Protein AF-A0AAN5DDJ6-F1 (afdb_monomer_lite)

Structure (mmCIF, N/CA/C/O backbone):
data_AF-A0AAN5DDJ6-F1
#
_entry.id   AF-A0AAN5DDJ6-F1
#
loop_
_atom_site.group_PDB
_atom_site.id
_atom_site.type_symbol
_atom_site.label_atom_id
_atom_site.label_alt_id
_atom_site.label_comp_id
_atom_site.label_asym_id
_atom_site.label_entity_id
_atom_site.label_seq_id
_atom_site.pdbx_PDB_ins_code
_atom_site.Cartn_x
_atom_site.Cartn_y
_atom_site.Cartn_z
_atom_site.occupancy
_atom_site.B_iso_or_equiv
_atom_site.auth_seq_id
_atom_site.auth_comp_id
_atom_site.auth_asym_id
_atom_site.auth_atom_id
_atom_site.pdbx_PDB_model_num
ATOM 1 N N . MET A 1 1 ? 8.097 -2.769 5.598 1.00 77.44 1 MET A N 1
ATOM 2 C CA . MET A 1 1 ? 7.257 -2.233 4.501 1.00 77.44 1 MET A CA 1
ATOM 3 C C . MET A 1 1 ? 5.951 -3.009 4.506 1.00 77.44 1 MET A C 1
ATOM 5 O O . MET A 1 1 ? 6.000 -4.196 4.802 1.00 77.44 1 MET A O 1
ATOM 9 N N . TYR A 1 2 ? 4.820 -2.346 4.263 1.00 87.88 2 TYR A N 1
ATOM 10 C CA . TYR A 1 2 ? 3.480 -2.913 4.448 1.00 87.88 2 TYR A CA 1
ATOM 11 C C . TYR A 1 2 ? 2.763 -3.043 3.114 1.00 87.88 2 TYR A C 1
ATOM 13 O O . TYR A 1 2 ? 2.615 -2.054 2.405 1.00 87.88 2 TYR A O 1
ATOM 21 N N . TYR A 1 3 ? 2.321 -4.244 2.773 1.00 90.38 3 TYR A N 1
ATOM 22 C CA . TYR A 1 3 ? 1.726 -4.515 1.473 1.00 90.38 3 TYR A CA 1
ATOM 23 C C . TYR A 1 3 ? 0.282 -4.969 1.624 1.00 90.38 3 TYR A C 1
ATOM 25 O O . TYR A 1 3 ? -0.061 -5.615 2.613 1.00 90.38 3 TYR A O 1
ATOM 33 N N . SER A 1 4 ? -0.544 -4.658 0.631 1.00 90.25 4 SER A N 1
ATOM 34 C CA . SER A 1 4 ? -1.845 -5.299 0.485 1.00 90.25 4 SER A CA 1
ATOM 35 C C . SER A 1 4 ? -1.692 -6.587 -0.315 1.00 90.25 4 SER A C 1
ATOM 37 O O . SER A 1 4 ? -1.113 -6.572 -1.401 1.00 90.25 4 SER A O 1
ATOM 39 N N . THR A 1 5 ? -2.236 -7.680 0.209 1.00 89.12 5 THR A N 1
ATOM 40 C CA . THR A 1 5 ? -2.403 -8.953 -0.509 1.00 89.12 5 THR A CA 1
ATOM 41 C C . THR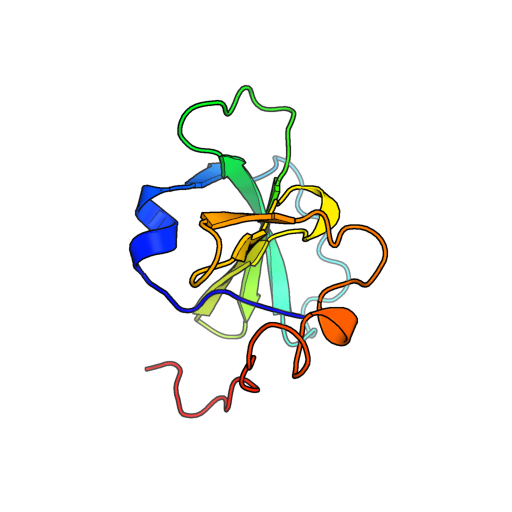 A 1 5 ? -3.851 -9.193 -0.939 1.00 89.12 5 THR A C 1
ATOM 43 O O . THR A 1 5 ? -4.127 -10.195 -1.588 1.00 89.12 5 THR A O 1
ATOM 46 N N . ASP A 1 6 ? -4.776 -8.284 -0.606 1.00 88.12 6 ASP A N 1
ATOM 47 C CA . ASP A 1 6 ? -6.180 -8.372 -1.011 1.00 88.12 6 ASP A CA 1
ATOM 48 C C . ASP A 1 6 ? -6.312 -8.109 -2.523 1.00 88.12 6 ASP A C 1
ATOM 50 O O . ASP A 1 6 ? -6.049 -6.981 -2.956 1.00 88.12 6 ASP A O 1
ATOM 54 N N . PRO A 1 7 ? -6.760 -9.089 -3.335 1.00 89.44 7 PRO A N 1
ATOM 55 C CA . PRO A 1 7 ? -6.927 -8.909 -4.774 1.00 89.44 7 PRO A CA 1
ATOM 56 C C . PRO A 1 7 ? -7.901 -7.781 -5.142 1.00 89.44 7 PRO A C 1
ATOM 58 O O . PRO A 1 7 ? -7.731 -7.142 -6.180 1.00 89.44 7 PRO A O 1
ATOM 61 N N . SER A 1 8 ? -8.877 -7.464 -4.284 1.00 92.94 8 SER A N 1
ATOM 62 C CA . SER A 1 8 ? -9.861 -6.403 -4.541 1.00 92.94 8 SER A CA 1
ATOM 63 C C . SER A 1 8 ? -9.237 -5.008 -4.635 1.00 92.94 8 SER A C 1
ATOM 65 O O . SER A 1 8 ? -9.869 -4.067 -5.122 1.00 92.94 8 SER A O 1
ATOM 67 N N . ILE A 1 9 ? -7.995 -4.839 -4.166 1.00 92.69 9 ILE A N 1
ATOM 68 C CA . ILE A 1 9 ? -7.287 -3.564 -4.268 1.00 92.69 9 ILE A CA 1
ATOM 69 C C . ILE A 1 9 ? -7.016 -3.178 -5.724 1.00 92.69 9 ILE A C 1
ATOM 71 O O . ILE A 1 9 ? -7.045 -1.991 -6.043 1.00 92.69 9 ILE A O 1
ATOM 75 N N . TRP A 1 10 ? -6.808 -4.156 -6.610 1.00 93.88 10 TRP A N 1
ATOM 76 C CA . TRP A 1 10 ? -6.504 -3.919 -8.022 1.00 93.88 10 TRP A CA 1
ATOM 77 C C . TRP A 1 10 ? -7.654 -3.218 -8.745 1.00 93.88 10 TRP A C 1
ATOM 79 O O . TRP A 1 10 ? -7.423 -2.378 -9.612 1.00 93.88 10 TRP A O 1
ATOM 89 N N . ASP A 1 11 ? -8.890 -3.458 -8.313 1.00 94.62 11 ASP A N 1
ATOM 90 C CA . ASP A 1 11 ? -10.069 -2.794 -8.863 1.00 94.62 11 ASP A CA 1
ATOM 91 C C . ASP A 1 11 ? -10.241 -1.352 -8.386 1.00 94.62 11 ASP A C 1
ATOM 93 O O . ASP A 1 11 ? -11.009 -0.602 -8.995 1.00 94.62 11 ASP A O 1
ATOM 97 N N . LYS A 1 12 ? -9.536 -0.954 -7.321 1.00 93.94 12 LYS A N 1
ATOM 98 C CA . LYS A 1 12 ? -9.663 0.351 -6.648 1.00 93.94 12 LYS A CA 1
ATOM 99 C C . LYS A 1 12 ? -8.538 1.321 -7.007 1.00 93.94 12 LYS A C 1
ATOM 101 O O . LYS A 1 12 ? -8.645 2.516 -6.719 1.00 93.94 12 LYS A O 1
ATOM 106 N N . ILE A 1 13 ? -7.476 0.836 -7.646 1.00 95.31 13 ILE A N 1
ATOM 107 C CA . ILE A 1 13 ? -6.286 1.628 -7.953 1.00 95.31 13 ILE A CA 1
ATOM 108 C C . ILE A 1 13 ? -6.073 1.838 -9.455 1.00 95.31 13 ILE A C 1
ATOM 110 O O . ILE A 1 13 ? -6.473 1.024 -10.281 1.00 95.31 13 ILE A O 1
ATOM 114 N N . SER A 1 14 ? -5.396 2.934 -9.790 1.00 95.25 14 SER A N 1
ATOM 115 C CA . SER A 1 14 ? -4.767 3.166 -11.092 1.00 95.25 14 SER A CA 1
ATOM 116 C C . SER A 1 14 ? -3.261 2.998 -10.951 1.00 95.25 14 SER A C 1
ATOM 118 O O . SER A 1 14 ? -2.680 3.431 -9.955 1.00 95.25 14 SER A O 1
ATOM 120 N N . VAL A 1 15 ? -2.617 2.389 -11.943 1.00 94.44 15 VAL A N 1
ATOM 121 C CA . VAL A 1 15 ? -1.174 2.128 -11.924 1.00 94.44 15 VAL A CA 1
ATOM 122 C C . VAL A 1 15 ? -0.505 2.894 -13.057 1.00 94.44 15 VAL A C 1
ATOM 124 O O . VAL A 1 15 ? -0.920 2.792 -14.208 1.00 94.44 15 VAL A O 1
ATOM 127 N N . GLU A 1 16 ? 0.551 3.638 -12.734 1.00 93.38 16 GLU A N 1
ATOM 128 C CA . GLU A 1 16 ? 1.368 4.355 -13.714 1.00 93.38 16 GLU A CA 1
ATOM 129 C C . GLU A 1 16 ? 2.833 3.928 -13.598 1.00 93.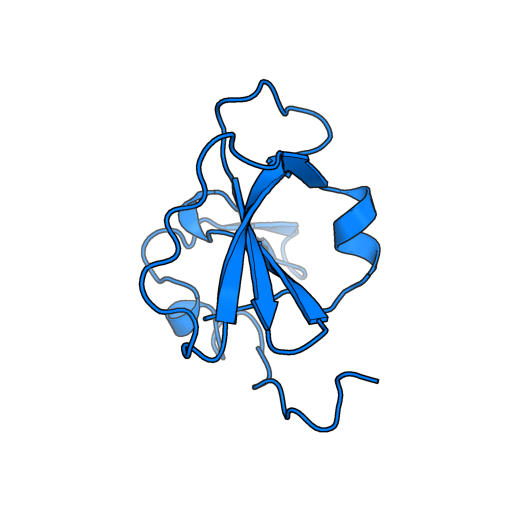38 16 GLU A C 1
ATOM 131 O O . GLU A 1 16 ? 3.467 4.093 -12.551 1.00 93.38 16 GLU A O 1
ATOM 136 N N . ILE A 1 17 ? 3.389 3.395 -14.687 1.00 90.81 17 ILE A N 1
ATOM 137 C CA . ILE A 1 17 ? 4.808 3.039 -14.765 1.00 90.81 17 ILE A CA 1
ATOM 138 C C . ILE A 1 17 ? 5.602 4.314 -15.090 1.00 90.81 17 ILE A C 1
ATOM 140 O O . ILE A 1 17 ? 5.419 4.889 -16.166 1.00 90.81 17 ILE A O 1
ATOM 144 N N . PRO A 1 18 ? 6.490 4.786 -14.197 1.00 85.38 18 PRO A N 1
ATOM 145 C CA . PRO A 1 18 ? 7.242 6.005 -14.443 1.00 85.38 18 PRO A CA 1
ATOM 146 C C . PRO A 1 18 ? 8.252 5.799 -15.578 1.00 85.38 18 PRO A C 1
ATOM 148 O O . PRO A 1 18 ? 8.921 4.770 -15.654 1.00 85.38 18 PRO A O 1
ATOM 151 N N . LYS A 1 19 ? 8.456 6.835 -16.404 1.00 84.88 19 LYS A N 1
ATOM 152 C CA . LYS A 1 19 ? 9.435 6.825 -17.516 1.00 84.88 19 LYS A CA 1
ATOM 153 C C . LYS A 1 19 ? 10.866 6.485 -17.081 1.00 84.88 19 LYS A C 1
ATOM 155 O O . LYS A 1 19 ? 11.671 6.041 -17.892 1.00 84.88 19 LYS A O 1
ATOM 160 N N . LYS A 1 20 ? 11.203 6.751 -15.817 1.00 80.31 20 LYS A N 1
ATOM 161 C CA . LYS A 1 20 ? 12.487 6.405 -15.204 1.00 80.31 20 LYS A CA 1
ATOM 162 C C . LYS A 1 20 ? 12.227 5.742 -13.860 1.00 80.31 20 LYS A C 1
ATOM 164 O O . LYS A 1 20 ? 11.737 6.393 -12.937 1.00 80.31 20 LYS A O 1
ATOM 169 N N . ILE A 1 21 ? 12.603 4.474 -13.737 1.00 74.06 21 ILE A N 1
ATOM 170 C CA . ILE A 1 21 ? 12.606 3.767 -12.457 1.00 74.06 21 ILE A CA 1
ATOM 171 C C . ILE A 1 21 ? 13.985 3.973 -11.829 1.00 74.06 21 ILE A C 1
ATOM 173 O O . ILE A 1 21 ? 15.001 3.554 -12.382 1.00 74.06 21 ILE A O 1
ATOM 177 N N . LYS A 1 22 ? 14.038 4.637 -10.670 1.00 67.62 22 LYS A N 1
ATOM 178 C CA . LYS A 1 22 ? 15.259 4.680 -9.857 1.00 67.62 22 LYS A CA 1
ATOM 179 C C . LYS A 1 22 ? 15.377 3.359 -9.102 1.00 67.62 22 LYS A C 1
ATOM 181 O O . LYS A 1 22 ? 14.876 3.240 -7.986 1.00 67.62 22 LYS A O 1
ATOM 186 N N . ILE A 1 23 ? 16.006 2.370 -9.727 1.00 66.31 23 ILE A N 1
ATOM 187 C CA . ILE A 1 23 ? 1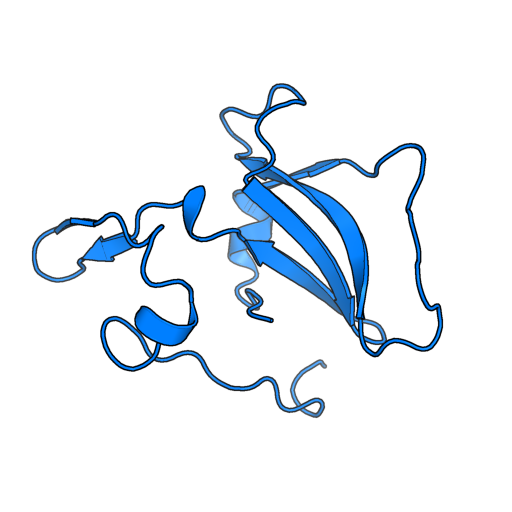6.380 1.129 -9.050 1.00 66.31 23 ILE A CA 1
ATOM 188 C C . ILE A 1 23 ? 17.699 1.408 -8.333 1.00 66.31 23 ILE A C 1
ATOM 190 O O . ILE A 1 23 ? 18.726 1.590 -8.977 1.00 66.31 23 ILE A O 1
ATOM 194 N N . GLY A 1 24 ? 17.652 1.532 -7.006 1.00 66.94 24 GLY A N 1
ATOM 195 C CA . GLY A 1 24 ? 18.857 1.763 -6.209 1.00 66.94 24 GLY A CA 1
ATOM 196 C C . GLY A 1 24 ? 19.760 0.530 -6.185 1.00 66.94 24 GLY A C 1
ATOM 197 O O . GLY A 1 24 ? 20.932 0.617 -6.529 1.00 66.94 24 GLY A O 1
ATOM 198 N N . ASN A 1 25 ? 19.202 -0.624 -5.807 1.00 61.22 25 ASN A N 1
ATOM 199 C CA . ASN A 1 25 ? 19.937 -1.878 -5.672 1.00 61.22 25 ASN A CA 1
ATOM 200 C C . ASN A 1 25 ? 19.113 -3.025 -6.277 1.00 61.22 25 ASN A C 1
ATOM 202 O O . ASN A 1 25 ? 18.055 -3.358 -5.756 1.00 61.22 25 ASN A O 1
ATOM 206 N N . LEU A 1 26 ? 19.577 -3.619 -7.379 1.00 59.31 26 LEU A N 1
ATOM 207 C CA . LEU A 1 26 ? 18.895 -4.746 -8.037 1.00 59.31 26 LEU A CA 1
ATOM 208 C C . LEU A 1 26 ? 18.843 -6.006 -7.154 1.00 59.31 26 LEU A C 1
ATOM 210 O O . LEU A 1 26 ? 17.985 -6.854 -7.366 1.00 59.31 26 LEU A O 1
ATOM 214 N N . ASN A 1 27 ? 19.708 -6.090 -6.137 1.00 57.53 27 ASN A N 1
ATOM 215 C CA . ASN A 1 27 ? 19.763 -7.208 -5.193 1.00 57.53 27 ASN A CA 1
ATOM 216 C C . ASN A 1 27 ? 18.881 -6.995 -3.952 1.00 57.53 27 ASN A C 1
ATOM 218 O O . ASN A 1 27 ? 18.899 -7.815 -3.036 1.00 57.53 27 ASN A O 1
ATOM 222 N N . SER A 1 28 ? 18.143 -5.881 -3.861 1.00 62.47 28 SER A N 1
ATOM 223 C CA . SER A 1 28 ? 17.208 -5.681 -2.754 1.00 62.47 28 SER A CA 1
ATOM 224 C C . SER A 1 28 ? 15.984 -6.576 -2.918 1.00 62.47 28 SER A C 1
ATOM 226 O O . SER A 1 28 ? 15.393 -6.615 -3.994 1.00 62.47 28 SER A O 1
ATOM 228 N N . VAL A 1 29 ? 15.574 -7.202 -1.815 1.00 64.06 29 VAL A N 1
ATOM 229 C CA . VAL A 1 29 ? 14.430 -8.122 -1.699 1.00 64.06 29 VAL A CA 1
ATOM 230 C C . VAL A 1 29 ? 13.141 -7.558 -2.322 1.00 64.06 29 VAL A C 1
ATOM 232 O O . VAL A 1 29 ? 12.361 -8.318 -2.882 1.00 64.06 29 VAL A O 1
ATOM 235 N N . GLY A 1 30 ? 12.950 -6.234 -2.355 1.00 75.75 30 GLY A N 1
ATOM 236 C CA . GLY A 1 30 ? 11.944 -5.643 -3.235 1.00 75.75 30 GLY A CA 1
ATOM 237 C C . GLY A 1 30 ? 12.263 -4.224 -3.689 1.00 75.75 30 GLY A C 1
ATOM 238 O O . GLY A 1 30 ? 12.838 -3.432 -2.941 1.00 75.75 30 GLY A O 1
ATOM 239 N N . PHE A 1 31 ? 11.866 -3.894 -4.920 1.00 84.44 31 PHE A N 1
ATOM 240 C CA . PHE A 1 31 ? 12.074 -2.575 -5.524 1.00 84.44 31 PHE A CA 1
ATOM 241 C C . PHE A 1 31 ? 10.780 -2.019 -6.141 1.00 84.44 31 PHE A C 1
ATOM 243 O O . PHE A 1 31 ? 9.935 -2.782 -6.616 1.00 84.44 31 PHE A O 1
ATOM 250 N N . PRO A 1 32 ? 10.584 -0.687 -6.123 1.00 88.88 32 PRO A N 1
ATOM 251 C CA . PRO A 1 32 ? 9.379 -0.075 -6.664 1.00 88.88 32 PRO A CA 1
ATOM 252 C C . PRO A 1 32 ? 9.407 -0.086 -8.195 1.00 88.88 32 PRO A C 1
ATOM 254 O O . PRO A 1 32 ? 10.416 0.272 -8.801 1.00 88.88 32 PRO A O 1
ATOM 257 N N . VAL A 1 33 ? 8.281 -0.431 -8.817 1.00 91.38 33 VAL A N 1
ATOM 258 C CA . VAL A 1 33 ? 8.146 -0.537 -10.282 1.00 91.38 33 VAL A CA 1
ATOM 259 C C . VAL A 1 33 ? 7.094 0.399 -10.872 1.00 91.38 33 VAL A C 1
ATOM 261 O O . VAL A 1 33 ? 7.197 0.761 -12.040 1.00 91.38 33 VAL A O 1
ATOM 264 N N . ALA A 1 34 ? 6.110 0.831 -10.080 1.00 92.81 34 ALA A N 1
ATOM 265 C CA . ALA A 1 34 ? 5.058 1.733 -10.541 1.00 92.81 34 ALA A CA 1
ATOM 266 C C . ALA A 1 34 ? 4.526 2.621 -9.412 1.00 92.81 34 ALA A C 1
ATOM 268 O O . ALA A 1 34 ? 4.674 2.302 -8.229 1.00 92.81 34 ALA A O 1
ATOM 269 N N . ASN A 1 35 ? 3.894 3.730 -9.784 1.00 93.75 35 ASN A N 1
ATOM 270 C CA . ASN A 1 35 ? 3.123 4.578 -8.884 1.00 93.75 35 ASN A CA 1
ATOM 271 C C . ASN A 1 35 ? 1.670 4.103 -8.834 1.00 93.75 35 ASN A C 1
ATOM 273 O O . ASN A 1 35 ? 1.138 3.602 -9.824 1.00 93.75 35 ASN A O 1
ATOM 277 N N . ILE A 1 36 ? 1.041 4.290 -7.678 1.00 95.38 36 ILE A N 1
ATOM 278 C CA . ILE A 1 36 ? -0.374 4.002 -7.463 1.00 95.38 36 ILE A CA 1
ATOM 279 C C . ILE A 1 36 ? -1.131 5.316 -7.307 1.00 95.38 36 ILE A C 1
ATOM 281 O O . ILE A 1 36 ? -0.739 6.181 -6.520 1.00 95.38 36 ILE A O 1
ATOM 285 N N . GLY A 1 37 ? -2.241 5.409 -8.025 1.00 95.06 37 GLY A N 1
ATOM 286 C CA . GLY A 1 37 ? -3.285 6.409 -7.899 1.00 95.06 37 GLY A CA 1
ATOM 287 C C . GLY A 1 37 ? -4.612 5.820 -7.444 1.00 95.06 37 GLY A C 1
ATOM 288 O O . GLY A 1 37 ? -4.845 4.621 -7.580 1.00 95.06 37 GLY A O 1
ATOM 289 N N . CYS A 1 38 ? -5.514 6.664 -6.949 1.00 92.75 38 CYS A N 1
ATOM 290 C CA . CYS A 1 38 ? -6.906 6.265 -6.741 1.00 92.75 38 CYS A CA 1
ATOM 291 C C . CYS A 1 38 ? -7.630 6.191 -8.091 1.00 92.75 38 CYS A C 1
ATOM 293 O O . CYS A 1 38 ? -7.619 7.164 -8.843 1.00 92.75 38 CYS A O 1
ATOM 295 N N . LYS A 1 39 ? -8.293 5.072 -8.400 1.00 92.94 39 LYS A N 1
ATOM 296 C CA . LYS A 1 39 ? -8.890 4.846 -9.727 1.00 92.94 39 LYS A CA 1
ATOM 297 C C . LYS A 1 39 ? -9.912 5.904 -10.143 1.00 92.94 39 LYS A C 1
ATOM 299 O O . LYS A 1 39 ? -9.963 6.271 -11.311 1.00 92.94 39 LYS A O 1
ATOM 304 N N . SER A 1 40 ? -10.705 6.405 -9.198 1.00 89.94 40 SER A N 1
ATOM 305 C CA . SER A 1 40 ? -11.784 7.360 -9.471 1.00 89.94 40 SER A CA 1
ATOM 306 C C . SER A 1 40 ? -11.332 8.819 -9.554 1.00 89.94 40 SER A C 1
ATOM 308 O O . SER A 1 40 ? -12.072 9.640 -10.089 1.00 89.94 40 SER A O 1
ATOM 310 N N . CYS A 1 41 ? -10.150 9.165 -9.035 1.00 85.25 41 CYS A N 1
ATOM 311 C CA . CYS A 1 41 ? -9.681 10.555 -8.986 1.00 85.25 41 CYS A CA 1
ATOM 312 C C . CYS A 1 41 ? -8.233 10.756 -9.457 1.00 85.25 41 CYS A C 1
ATOM 314 O O . CYS A 1 41 ? -7.666 11.833 -9.265 1.00 85.25 41 CYS A O 1
ATOM 316 N N . TRP A 1 42 ? -7.620 9.745 -10.079 1.00 86.88 42 TRP A N 1
ATOM 317 C CA . TRP A 1 42 ? -6.263 9.854 -10.601 1.00 86.88 42 TRP A CA 1
ATOM 318 C C . TRP A 1 42 ? -6.181 10.835 -11.768 1.00 86.88 42 TRP A C 1
ATOM 320 O O . TRP A 1 42 ? -6.831 10.664 -12.795 1.00 86.88 42 TRP A O 1
ATOM 330 N N . ASN A 1 43 ? -5.304 11.822 -11.623 1.00 80.88 43 ASN A N 1
ATOM 331 C CA . ASN A 1 43 ? -4.996 12.834 -12.631 1.00 80.88 43 ASN A CA 1
ATOM 332 C C . ASN A 1 43 ? -3.500 12.853 -13.019 1.00 80.88 43 ASN A C 1
ATOM 334 O O . ASN A 1 43 ? -3.060 13.781 -13.691 1.00 80.88 43 ASN A O 1
ATOM 338 N N . GLY A 1 44 ? -2.709 11.872 -12.565 1.00 76.50 44 GLY A N 1
ATOM 339 C CA . GLY A 1 44 ? -1.258 11.812 -12.789 1.00 76.50 44 GLY A CA 1
ATOM 340 C C . GLY A 1 44 ? -0.390 12.446 -11.695 1.00 76.50 44 GLY A C 1
ATOM 341 O O . GLY A 1 44 ? 0.830 12.316 -11.753 1.00 76.50 44 GLY A O 1
ATOM 342 N N . THR A 1 45 ? -0.966 13.121 -10.689 1.00 80.00 45 THR A N 1
ATOM 343 C CA . THR A 1 45 ? -0.172 13.838 -9.665 1.00 80.00 45 THR A CA 1
ATOM 344 C C . THR A 1 45 ? -0.310 13.280 -8.251 1.00 80.00 45 THR A C 1
ATOM 346 O O . THR A 1 45 ? 0.656 13.293 -7.488 1.00 80.00 45 THR A O 1
ATOM 349 N N . ASN A 1 46 ? -1.483 12.767 -7.879 1.00 85.31 46 ASN A N 1
ATOM 350 C CA . ASN A 1 46 ? -1.814 12.464 -6.480 1.00 85.31 46 ASN A CA 1
ATOM 351 C C . ASN A 1 46 ? -1.427 11.038 -6.067 1.00 85.31 46 ASN A C 1
ATOM 353 O O . ASN A 1 46 ? -2.297 10.205 -5.813 1.00 85.31 46 ASN A O 1
ATOM 357 N N . VAL A 1 47 ? -0.121 10.736 -6.068 1.00 91.69 47 VAL A N 1
ATOM 358 C CA . VAL A 1 47 ? 0.444 9.399 -5.783 1.00 91.69 47 VAL A CA 1
ATOM 359 C C . VAL A 1 47 ? 0.085 8.928 -4.369 1.00 91.69 47 VAL A C 1
ATOM 361 O O . VAL A 1 47 ? 0.706 9.354 -3.394 1.00 91.69 47 VAL A O 1
ATOM 364 N N . ILE A 1 48 ? -0.823 7.955 -4.276 1.00 93.88 48 ILE A N 1
ATOM 365 C CA . ILE A 1 48 ? -1.266 7.352 -3.007 1.00 93.88 48 ILE A CA 1
ATOM 366 C C . ILE A 1 48 ? -0.410 6.153 -2.573 1.00 93.88 48 ILE A C 1
ATOM 368 O O . ILE A 1 48 ? -0.522 5.656 -1.454 1.00 93.88 48 ILE A O 1
ATOM 372 N N . GLY A 1 49 ? 0.458 5.651 -3.453 1.00 94.31 49 GLY A N 1
ATOM 373 C CA . GLY A 1 49 ? 1.234 4.447 -3.181 1.00 94.31 49 GLY A CA 1
ATOM 374 C C . GLY A 1 49 ? 2.210 4.076 -4.289 1.00 94.31 49 GLY A C 1
ATOM 375 O O . GLY A 1 49 ? 2.450 4.844 -5.222 1.00 94.31 49 GLY A O 1
ATOM 376 N N . LYS A 1 50 ? 2.788 2.882 -4.181 1.00 94.19 50 LYS A N 1
ATOM 377 C CA . LYS A 1 50 ? 3.686 2.295 -5.181 1.00 94.19 50 LYS A CA 1
ATOM 378 C C . LYS A 1 50 ? 3.453 0.797 -5.304 1.00 94.19 50 LYS A C 1
ATOM 380 O O . LYS A 1 50 ? 3.168 0.139 -4.310 1.00 94.19 50 LYS A O 1
ATOM 385 N N . ILE A 1 51 ? 3.641 0.259 -6.500 1.00 94.25 51 ILE A N 1
ATOM 386 C CA . ILE A 1 51 ? 3.759 -1.185 -6.702 1.00 94.25 51 ILE A CA 1
ATOM 387 C C . ILE A 1 51 ? 5.215 -1.565 -6.461 1.00 94.25 51 ILE A C 1
ATOM 389 O O . ILE A 1 51 ? 6.115 -0.968 -7.062 1.00 94.25 51 ILE A O 1
ATOM 393 N N . TYR A 1 52 ? 5.442 -2.548 -5.598 1.00 91.19 52 TYR A N 1
ATOM 394 C CA . TYR A 1 52 ? 6.749 -3.159 -5.388 1.00 91.19 52 TYR A CA 1
ATOM 395 C C . TYR A 1 52 ? 6.781 -4.536 -6.025 1.00 91.19 52 TYR A C 1
ATOM 397 O O . TYR A 1 52 ? 5.824 -5.295 -5.905 1.00 91.19 52 TYR A O 1
ATOM 405 N N . ARG A 1 53 ? 7.898 -4.861 -6.671 1.00 87.19 53 ARG A N 1
ATOM 406 C CA . ARG A 1 53 ? 8.213 -6.240 -7.026 1.00 87.19 53 ARG A CA 1
ATOM 407 C C . ARG A 1 53 ? 8.983 -6.867 -5.865 1.00 87.19 53 ARG A C 1
ATOM 409 O O . ARG A 1 53 ? 10.029 -6.337 -5.498 1.00 87.19 53 ARG A O 1
ATOM 416 N N . LEU A 1 54 ? 8.458 -7.951 -5.303 1.00 84.50 54 LEU A N 1
ATOM 417 C CA . LEU A 1 54 ? 9.052 -8.775 -4.248 1.00 84.50 54 LEU A CA 1
ATOM 418 C C . LEU A 1 54 ? 9.215 -10.189 -4.816 1.00 84.50 54 LEU A C 1
ATOM 420 O O . LEU A 1 54 ? 8.220 -10.889 -4.990 1.00 84.50 54 LEU A O 1
ATOM 424 N N . SER A 1 55 ? 10.444 -10.591 -5.150 1.00 80.62 55 SER A N 1
ATOM 425 C CA . SER A 1 55 ? 10.690 -11.796 -5.96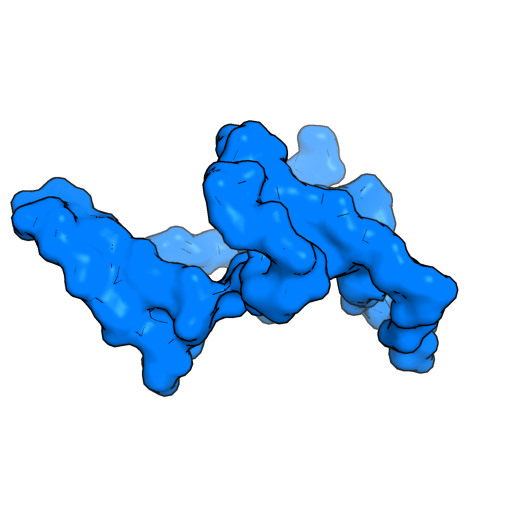3 1.00 80.62 55 SER A CA 1
ATOM 426 C C . SER A 1 55 ? 9.843 -11.777 -7.258 1.00 80.62 55 SER A C 1
ATOM 428 O O . SER A 1 55 ? 9.979 -10.846 -8.060 1.00 80.62 55 SER A O 1
ATOM 430 N N . ASP A 1 56 ? 8.932 -12.733 -7.446 1.00 81.00 56 ASP A N 1
ATOM 431 C CA . ASP A 1 56 ? 8.024 -12.816 -8.601 1.00 81.00 56 ASP A CA 1
ATOM 432 C C . ASP A 1 56 ? 6.628 -12.222 -8.351 1.00 81.00 56 ASP A C 1
ATOM 434 O O . ASP A 1 56 ? 5.762 -12.259 -9.223 1.00 81.00 56 ASP A O 1
ATOM 438 N N . CYS A 1 57 ? 6.410 -11.605 -7.188 1.00 85.62 57 CYS A N 1
ATOM 439 C CA . CYS A 1 57 ? 5.139 -10.987 -6.827 1.00 85.62 57 CYS A CA 1
ATOM 440 C C . CYS A 1 57 ? 5.155 -9.470 -6.999 1.00 85.62 57 CYS A C 1
ATOM 442 O O . CYS A 1 57 ? 6.127 -8.791 -6.665 1.00 85.62 57 CYS A O 1
ATOM 444 N N . TYR A 1 58 ? 4.028 -8.924 -7.454 1.00 90.44 58 TYR A N 1
ATOM 445 C CA . TYR A 1 58 ? 3.780 -7.488 -7.507 1.00 90.44 58 TYR A CA 1
ATOM 446 C C . TYR A 1 58 ? 2.790 -7.121 -6.418 1.00 90.44 58 TYR A C 1
ATOM 448 O O . TYR A 1 58 ? 1.629 -7.514 -6.465 1.00 90.44 58 TYR A O 1
ATOM 456 N N . LEU A 1 59 ? 3.255 -6.366 -5.432 1.00 92.56 59 LEU A N 1
ATOM 457 C CA . LEU A 1 59 ? 2.479 -6.052 -4.247 1.00 92.56 59 LEU A CA 1
ATOM 458 C C . LEU A 1 59 ? 2.249 -4.540 -4.125 1.00 92.56 59 LEU A C 1
ATOM 460 O O . LEU A 1 59 ? 3.210 -3.757 -4.127 1.00 92.56 59 LEU A O 1
ATOM 464 N N . PRO A 1 60 ? 0.985 -4.106 -3.999 1.00 94.94 60 PRO A N 1
ATOM 465 C CA . PRO A 1 60 ? 0.650 -2.724 -3.699 1.00 94.94 60 PRO A CA 1
ATOM 466 C C . PRO A 1 60 ? 1.099 -2.320 -2.295 1.00 94.94 60 PRO A C 1
ATOM 468 O O . PRO A 1 60 ? 0.712 -2.923 -1.296 1.00 94.94 60 PRO A O 1
ATOM 471 N N . TYR A 1 61 ? 1.868 -1.241 -2.217 1.00 93.56 61 TYR A N 1
ATOM 472 C CA . TYR A 1 61 ? 2.155 -0.503 -0.993 1.00 93.56 61 TYR A CA 1
ATOM 473 C C . TYR A 1 61 ? 1.378 0.814 -1.031 1.00 93.56 61 TYR A C 1
ATOM 475 O O . TYR A 1 61 ? 1.599 1.636 -1.926 1.00 93.56 61 TYR A O 1
ATOM 483 N N . LEU A 1 62 ? 0.503 1.043 -0.053 1.00 93.44 62 LEU A N 1
ATOM 484 C CA . LEU A 1 62 ? -0.188 2.322 0.112 1.00 93.44 62 LEU A CA 1
ATOM 485 C C . LEU A 1 62 ? 0.483 3.164 1.199 1.00 93.44 62 LEU A C 1
ATOM 487 O O . LEU A 1 62 ? 0.957 2.657 2.220 1.00 93.44 62 LEU A O 1
ATOM 491 N N . ARG A 1 63 ? 0.519 4.475 0.977 1.00 91.88 63 ARG A N 1
ATOM 492 C CA . ARG A 1 63 ? 1.041 5.437 1.942 1.00 91.88 63 ARG A CA 1
ATOM 493 C C . ARG A 1 63 ? -0.053 5.806 2.931 1.00 91.88 63 ARG A C 1
ATOM 495 O O . ARG A 1 63 ? -1.092 6.314 2.531 1.00 91.88 63 ARG A O 1
ATOM 502 N N . LEU A 1 64 ? 0.195 5.594 4.221 1.00 91.62 64 LEU A N 1
ATOM 503 C CA . LEU A 1 64 ? -0.811 5.866 5.247 1.00 91.62 64 LEU A CA 1
ATOM 504 C C . LEU A 1 64 ? -1.234 7.342 5.294 1.00 91.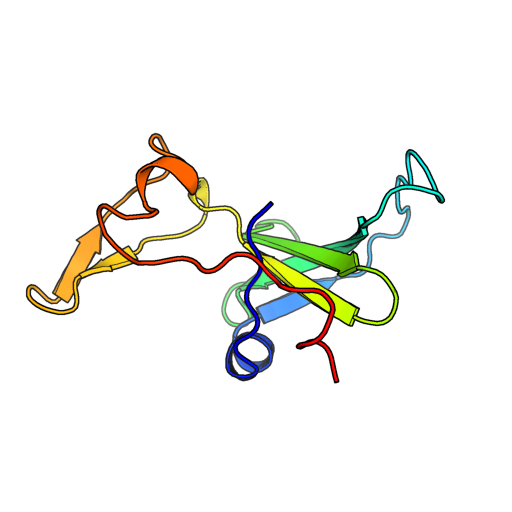62 64 LEU A C 1
ATOM 506 O O . LEU A 1 64 ? -2.400 7.626 5.525 1.00 91.62 64 LEU A O 1
ATOM 510 N N . ASN A 1 65 ? -0.321 8.276 5.011 1.00 90.50 65 ASN A N 1
ATOM 511 C CA . ASN A 1 65 ? -0.624 9.710 4.980 1.00 90.50 65 ASN A CA 1
ATOM 512 C C . ASN A 1 65 ? -1.537 10.135 3.811 1.00 90.50 65 ASN A C 1
ATOM 514 O O . ASN A 1 65 ? -1.948 11.287 3.763 1.00 90.50 65 ASN A O 1
ATOM 518 N N . GLU A 1 66 ? -1.835 9.225 2.882 1.00 90.88 66 GLU A N 1
ATOM 519 C CA . GLU A 1 66 ? -2.745 9.433 1.748 1.00 90.88 66 GLU A CA 1
ATOM 520 C C . GLU A 1 66 ? -4.089 8.709 1.959 1.00 90.88 66 GLU A C 1
ATOM 522 O O . GLU A 1 66 ? -4.931 8.668 1.062 1.00 90.88 66 GLU A O 1
ATOM 527 N N . LEU A 1 67 ? -4.288 8.095 3.132 1.00 90.25 67 LEU A N 1
ATOM 528 C CA . LEU A 1 67 ? -5.452 7.283 3.465 1.00 90.25 67 LEU A CA 1
ATOM 529 C C . LEU A 1 67 ? -6.157 7.803 4.717 1.00 90.25 67 LEU A C 1
ATOM 531 O O . LEU A 1 67 ? -5.567 8.446 5.580 1.00 90.25 67 LEU A O 1
ATOM 535 N N . ARG A 1 68 ? -7.436 7.445 4.832 1.00 91.56 68 ARG A N 1
ATOM 536 C CA . ARG A 1 68 ? -8.202 7.530 6.077 1.00 91.56 68 ARG A CA 1
ATOM 537 C C . ARG A 1 68 ? -8.745 6.150 6.394 1.00 91.56 68 ARG A C 1
ATOM 539 O O . ARG A 1 68 ? -9.259 5.477 5.498 1.00 91.56 68 ARG A O 1
ATOM 546 N N . LEU A 1 69 ? -8.609 5.722 7.642 1.00 91.38 69 LEU A N 1
ATOM 547 C CA . LEU A 1 69 ? -9.102 4.423 8.084 1.00 91.38 69 LEU A CA 1
ATOM 548 C C . LEU A 1 69 ? -10.546 4.577 8.545 1.00 91.38 69 LEU A C 1
ATOM 550 O O . LEU A 1 69 ? -10.868 5.532 9.243 1.00 91.38 69 LEU A O 1
ATOM 554 N N . LYS A 1 70 ? -11.420 3.657 8.139 1.00 92.81 70 LYS A N 1
ATOM 555 C CA . LYS A 1 70 ? -12.801 3.639 8.616 1.00 92.81 70 LYS A CA 1
ATOM 556 C C . LYS A 1 70 ? -12.901 2.705 9.813 1.00 92.81 70 LYS A C 1
ATOM 558 O O . LYS A 1 70 ? -12.632 1.514 9.669 1.00 92.81 70 LYS A O 1
ATOM 563 N N . ASN A 1 71 ? -13.317 3.236 10.955 1.00 90.12 71 ASN A N 1
ATOM 564 C CA . ASN A 1 71 ? -13.643 2.436 12.125 1.00 90.12 71 ASN A CA 1
ATOM 565 C C . ASN A 1 71 ? -14.895 1.591 11.828 1.00 90.12 71 ASN A C 1
ATOM 567 O O . ASN A 1 71 ? -15.907 2.124 11.366 1.00 90.12 71 ASN A O 1
ATOM 571 N N . SER A 1 72 ? -14.827 0.274 12.033 1.00 87.88 72 SER A N 1
ATOM 572 C CA . SER A 1 72 ? -15.950 -0.629 11.744 1.00 87.88 72 SER A CA 1
ATOM 573 C C . SER A 1 72 ? -17.136 -0.421 12.678 1.00 87.88 72 SER A C 1
ATOM 575 O O . SER A 1 72 ? -18.273 -0.619 12.257 1.00 87.88 72 SER A O 1
ATOM 577 N N . ASP A 1 73 ? -16.865 -0.010 13.915 1.00 91.06 73 ASP A N 1
ATOM 578 C CA . ASP A 1 73 ? -17.850 0.043 14.990 1.00 91.06 73 ASP A CA 1
ATOM 579 C C . ASP A 1 73 ? -18.584 1.385 14.975 1.00 91.06 73 ASP A C 1
ATOM 581 O O . ASP A 1 73 ? -19.807 1.433 15.092 1.00 91.06 73 ASP A O 1
ATOM 585 N N . THR A 1 74 ? -17.846 2.485 14.781 1.00 93.25 74 THR A N 1
ATOM 586 C CA . THR A 1 74 ? -18.410 3.848 14.771 1.00 93.25 74 THR A CA 1
ATOM 587 C C . THR A 1 74 ? -18.714 4.366 13.367 1.00 93.25 74 THR A C 1
ATOM 589 O O . THR A 1 74 ? -19.499 5.297 13.199 1.00 93.25 74 THR A O 1
ATOM 592 N N . GLY A 1 75 ? -18.094 3.787 12.335 1.00 94.19 75 GLY A N 1
ATOM 593 C CA . GLY A 1 75 ? -18.176 4.270 10.957 1.00 94.19 75 GLY A CA 1
ATOM 594 C C . GLY A 1 75 ? -17.365 5.540 10.677 1.00 94.19 75 GLY A C 1
ATOM 595 O O . GLY A 1 75 ? -17.352 5.992 9.528 1.00 94.19 75 GLY A O 1
ATOM 596 N N . GLU A 1 76 ? -16.690 6.100 11.682 1.00 94.94 76 GLU A N 1
ATOM 597 C CA . GLU A 1 76 ? -15.909 7.330 11.566 1.00 94.94 76 GLU A CA 1
ATOM 598 C C . GLU A 1 76 ? -14.638 7.131 10.733 1.00 94.94 76 GLU A C 1
ATOM 600 O O . GLU A 1 76 ? -14.066 6.040 10.668 1.00 94.94 76 GLU A O 1
ATOM 605 N N . LEU A 1 77 ? -14.204 8.209 10.073 1.00 94.75 77 LEU A N 1
ATOM 606 C CA . LEU A 1 77 ? -12.953 8.249 9.320 1.00 94.75 77 LEU A CA 1
ATOM 607 C C . LEU A 1 77 ? -11.845 8.848 10.186 1.00 94.75 77 LEU A C 1
ATOM 609 O O . LEU A 1 77 ? -11.922 10.006 10.590 1.00 94.75 77 LEU A O 1
ATOM 613 N N . GLU A 1 78 ? -10.791 8.075 10.399 1.00 91.88 78 GLU A N 1
ATOM 614 C CA . GLU A 1 78 ? -9.676 8.391 11.285 1.00 91.88 78 GLU A CA 1
ATOM 615 C C . GLU A 1 78 ? -8.401 8.682 10.470 1.00 91.88 78 GLU A C 1
ATOM 617 O O . GLU A 1 78 ? -8.092 7.989 9.493 1.00 91.88 78 GLU A O 1
ATOM 622 N N . ASP A 1 79 ? -7.660 9.722 10.869 1.00 91.94 79 ASP A N 1
ATOM 623 C CA . ASP A 1 79 ? -6.373 10.111 10.278 1.00 91.94 79 ASP A CA 1
ATOM 624 C C . ASP A 1 79 ? -5.213 9.555 11.116 1.00 91.94 79 ASP A C 1
ATOM 626 O O . ASP A 1 79 ? -5.051 9.899 12.285 1.00 91.94 79 ASP A O 1
ATOM 630 N N . GLU A 1 80 ? -4.388 8.714 10.491 1.00 90.50 80 GLU A N 1
ATOM 631 C CA . GLU A 1 80 ? -3.227 8.059 11.108 1.00 90.50 80 GLU A CA 1
ATOM 632 C C . GLU A 1 80 ? -1.900 8.452 10.439 1.00 90.50 80 GLU A C 1
ATOM 634 O O . GLU A 1 80 ? -0.870 7.794 10.595 1.00 90.50 80 GLU A O 1
ATOM 639 N N . SER A 1 81 ? -1.889 9.560 9.696 1.00 88.06 81 SER A N 1
ATOM 640 C CA . SER A 1 81 ? -0.718 10.043 8.955 1.00 88.06 81 SER A CA 1
ATOM 641 C C . SER A 1 81 ? 0.538 10.203 9.821 1.00 88.06 81 SER A C 1
ATOM 643 O O . SER A 1 81 ? 1.649 9.999 9.332 1.00 88.06 81 SER A O 1
ATOM 645 N N . LYS A 1 82 ? 0.375 10.533 11.110 1.00 88.88 82 LYS A N 1
ATOM 646 C CA . LYS A 1 82 ? 1.479 10.760 12.059 1.00 88.88 82 LYS A CA 1
ATOM 647 C C . LYS A 1 82 ? 1.994 9.498 12.748 1.00 88.88 82 LYS A C 1
ATOM 649 O O . LYS A 1 82 ? 3.147 9.480 13.166 1.00 88.88 82 LYS A O 1
ATOM 654 N N . THR A 1 83 ? 1.157 8.479 12.921 1.00 88.44 83 THR A N 1
ATOM 655 C CA . THR A 1 83 ? 1.515 7.265 13.676 1.00 88.44 83 THR A CA 1
ATOM 656 C C . THR A 1 83 ? 2.239 6.247 12.801 1.00 88.44 83 THR A C 1
ATOM 658 O O . THR A 1 83 ? 3.012 5.432 13.307 1.00 88.44 83 THR A O 1
ATOM 661 N N . GLY A 1 84 ? 2.033 6.321 11.483 1.00 88.62 84 GLY A N 1
ATOM 662 C CA . GLY A 1 84 ? 2.598 5.368 10.541 1.00 88.62 84 GLY A CA 1
ATOM 663 C C . GLY A 1 84 ? 1.952 3.986 10.666 1.00 88.62 84 GLY A C 1
ATOM 664 O O . GLY A 1 84 ? 1.159 3.700 11.562 1.00 88.62 84 GLY A O 1
ATOM 665 N N . TRP A 1 85 ? 2.304 3.091 9.745 1.00 90.62 85 TRP A N 1
ATOM 666 C CA . TRP A 1 85 ? 1.756 1.733 9.747 1.00 90.62 85 TRP A CA 1
ATOM 667 C C . TRP A 1 85 ? 2.121 0.939 11.015 1.00 90.62 85 TRP A C 1
ATOM 669 O O . TRP A 1 85 ? 1.310 0.133 11.466 1.00 90.62 85 TRP A O 1
ATOM 679 N N . ASP A 1 86 ? 3.282 1.204 11.627 1.00 89.44 86 ASP A N 1
ATOM 680 C CA . ASP A 1 86 ? 3.678 0.606 12.911 1.00 89.44 86 ASP A CA 1
ATOM 681 C C . ASP A 1 86 ? 2.739 1.016 14.056 1.00 89.44 86 ASP A C 1
ATOM 683 O O . ASP A 1 86 ? 2.419 0.200 14.915 1.00 89.44 86 ASP A O 1
ATOM 687 N N . GLY A 1 87 ? 2.270 2.269 14.069 1.00 89.19 87 GLY A N 1
ATOM 688 C CA . GLY A 1 87 ? 1.346 2.759 15.091 1.00 89.19 87 GLY A CA 1
ATOM 689 C C . GLY A 1 87 ? -0.086 2.252 14.915 1.00 89.19 87 GLY A C 1
ATOM 690 O O . GLY A 1 87 ? -0.795 2.078 15.905 1.00 89.19 87 GLY A O 1
ATOM 691 N N . VAL A 1 88 ? -0.495 1.979 13.675 1.00 90.25 88 VAL A N 1
ATOM 692 C CA . VAL A 1 88 ? -1.794 1.371 13.341 1.00 90.25 88 VAL A CA 1
ATOM 693 C C . VAL A 1 88 ? -1.812 -0.123 13.672 1.00 90.25 88 VAL A C 1
ATOM 695 O O . VAL A 1 88 ? -2.821 -0.645 14.161 1.00 90.25 88 VAL A O 1
ATOM 698 N N . HIS A 1 89 ? -0.696 -0.811 13.423 1.00 88.94 89 HIS A N 1
ATOM 699 C CA . HIS A 1 89 ? -0.535 -2.229 13.711 1.00 88.94 89 HIS A CA 1
ATOM 700 C C . HIS A 1 89 ? -0.746 -2.526 15.205 1.00 88.94 89 HIS A C 1
ATOM 702 O O . HIS A 1 89 ? -0.260 -1.805 16.072 1.00 88.94 89 HIS A O 1
ATOM 708 N N . MET A 1 90 ? -1.484 -3.596 15.510 1.00 83.12 90 MET A N 1
ATOM 709 C CA . MET A 1 90 ? -1.849 -4.065 16.861 1.00 83.12 90 MET A CA 1
ATOM 710 C C . MET A 1 90 ? -2.747 -3.127 17.678 1.00 83.12 90 MET A C 1
ATOM 712 O O . MET A 1 90 ? -3.342 -3.587 18.648 1.00 83.12 90 MET A O 1
ATOM 716 N N . LYS A 1 91 ? -2.876 -1.847 17.308 1.00 86.88 91 LYS A N 1
ATOM 717 C CA . LYS A 1 91 ? -3.781 -0.898 17.975 1.00 86.88 91 LYS A CA 1
ATOM 718 C C . LYS A 1 91 ? -5.141 -0.803 17.300 1.00 86.88 91 LYS A C 1
ATOM 720 O O . LYS A 1 91 ? -6.152 -0.800 17.989 1.00 86.88 91 LYS A O 1
ATOM 725 N N . LYS A 1 92 ? -5.157 -0.701 15.968 1.00 86.75 92 LYS A N 1
ATOM 726 C CA . LYS A 1 92 ? -6.388 -0.546 15.169 1.00 86.75 92 LYS A CA 1
ATOM 727 C C . LYS A 1 92 ? -6.663 -1.746 14.281 1.00 86.75 92 LYS A C 1
ATOM 729 O O . LYS A 1 92 ? -7.812 -2.086 14.039 1.00 86.75 92 LYS A O 1
ATOM 734 N N . MET A 1 93 ? -5.609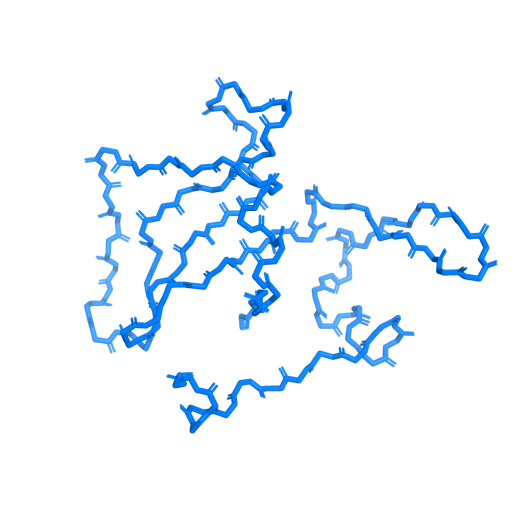 -2.403 13.806 1.00 86.75 93 MET A N 1
ATOM 735 C CA . MET A 1 93 ? -5.734 -3.664 13.088 1.00 86.75 93 MET A CA 1
ATOM 736 C C . MET A 1 93 ? -4.480 -4.516 13.216 1.00 86.75 93 MET A C 1
ATOM 738 O O . MET A 1 93 ? -3.372 -4.023 13.442 1.00 86.75 93 MET A O 1
ATOM 742 N N . TYR A 1 94 ? -4.652 -5.816 13.026 1.00 87.31 94 TYR A N 1
ATOM 743 C CA . TYR A 1 94 ? -3.534 -6.731 12.893 1.00 87.31 94 TYR A CA 1
ATOM 744 C C . TYR A 1 94 ? -2.999 -6.706 11.458 1.00 87.31 94 TYR A C 1
ATOM 746 O O . TYR A 1 94 ? -3.768 -6.757 10.504 1.00 87.31 94 TYR A O 1
ATOM 754 N N . ILE A 1 95 ? -1.676 -6.648 11.308 1.00 88.56 95 ILE A N 1
ATOM 755 C CA . ILE A 1 95 ? -1.003 -6.748 10.010 1.00 88.56 95 ILE A CA 1
ATOM 756 C C . ILE A 1 95 ? 0.011 -7.879 10.119 1.00 88.56 95 ILE A C 1
ATOM 758 O O . ILE A 1 95 ? 0.961 -7.795 10.898 1.00 88.56 95 ILE A O 1
ATOM 762 N N . SER A 1 96 ? -0.211 -8.959 9.379 1.00 86.69 96 SER A N 1
ATOM 763 C CA . SER A 1 96 ? 0.670 -10.121 9.407 1.00 86.69 96 SER A CA 1
ATOM 764 C C . SER A 1 96 ? 1.992 -9.830 8.701 1.00 86.69 96 SER A C 1
ATOM 766 O O . SER A 1 96 ? 2.053 -9.101 7.709 1.00 86.69 96 SER A O 1
ATOM 768 N N . LYS A 1 97 ? 3.068 -10.464 9.175 1.00 83.25 97 LYS A N 1
ATOM 769 C CA . LYS A 1 97 ? 4.299 -10.562 8.387 1.00 83.25 97 LYS A CA 1
ATOM 770 C C . LYS A 1 97 ? 4.041 -11.477 7.193 1.00 83.25 97 LYS A C 1
ATOM 772 O O . LYS A 1 97 ? 3.463 -12.547 7.364 1.00 83.25 97 LYS A O 1
ATOM 777 N N . ILE A 1 98 ? 4.501 -11.075 6.011 1.00 73.81 98 ILE A N 1
ATOM 778 C CA . ILE A 1 98 ? 4.515 -11.963 4.846 1.00 73.81 98 ILE A CA 1
ATOM 779 C C . ILE A 1 98 ? 5.530 -13.070 5.133 1.00 73.81 98 ILE A C 1
ATOM 781 O O . ILE A 1 98 ? 6.714 -12.793 5.319 1.00 73.81 98 ILE A O 1
ATOM 785 N N . GLN A 1 99 ? 5.059 -14.311 5.206 1.00 68.25 99 GLN A N 1
ATOM 786 C CA . GLN A 1 99 ? 5.922 -15.482 5.125 1.00 68.25 99 GLN A CA 1
ATOM 787 C C . GLN A 1 99 ? 6.078 -15.806 3.637 1.00 68.25 99 GLN A C 1
ATOM 789 O O . GLN A 1 99 ? 5.074 -15.988 2.956 1.00 68.25 99 GLN A O 1
ATOM 794 N N . GLU A 1 100 ? 7.309 -15.860 3.121 1.00 56.69 100 GLU A N 1
ATOM 795 C CA . GLU A 1 100 ? 7.592 -16.052 1.681 1.00 56.69 100 GLU A CA 1
ATOM 796 C C . GLU A 1 100 ? 6.915 -17.301 1.077 1.00 56.69 100 GLU A C 1
ATOM 798 O O . GLU A 1 100 ? 6.642 -17.339 -0.117 1.00 56.69 100 GLU A O 1
ATOM 803 N N . ILE A 1 101 ? 6.557 -18.282 1.912 1.00 51.06 101 ILE A N 1
ATOM 804 C CA . ILE A 1 101 ? 5.862 -19.527 1.542 1.00 51.06 101 ILE A CA 1
ATOM 805 C C . ILE A 1 101 ? 4.400 -19.297 1.093 1.00 51.06 101 ILE A C 1
ATOM 807 O O . ILE A 1 101 ? 3.823 -20.159 0.440 1.00 51.06 101 ILE A O 1
ATOM 811 N N . GLN A 1 102 ? 3.783 -18.153 1.407 1.00 49.12 102 GLN A N 1
ATOM 812 C CA . GLN A 1 102 ? 2.367 -17.877 1.102 1.00 49.12 102 GLN A CA 1
ATOM 813 C C . GLN A 1 102 ? 2.134 -17.136 -0.226 1.00 49.12 102 GLN A C 1
ATOM 815 O O . GLN A 1 102 ? 1.016 -16.706 -0.496 1.00 49.12 102 GLN A O 1
ATOM 820 N N . MET A 1 103 ? 3.172 -16.957 -1.043 1.00 50.09 103 MET A N 1
ATOM 821 C CA . MET A 1 103 ? 3.099 -16.228 -2.313 1.00 50.09 103 MET A CA 1
ATOM 822 C C . MET A 1 103 ? 2.997 -17.179 -3.520 1.00 50.09 103 MET A C 1
ATOM 824 O O . MET A 1 103 ? 3.832 -17.114 -4.421 1.00 50.09 103 MET A O 1
ATOM 828 N N . VAL A 1 104 ? 2.013 -18.089 -3.498 1.00 42.59 104 VAL A N 1
ATOM 829 C CA . VAL A 1 104 ? 1.726 -19.061 -4.575 1.00 42.59 104 VAL A CA 1
ATOM 830 C C . VAL A 1 104 ? 0.411 -18.718 -5.258 1.00 42.59 104 VAL A C 1
ATOM 832 O O . VAL A 1 104 ? -0.581 -18.517 -4.522 1.00 42.59 104 VAL A O 1
#

Radius of gyration: 14.67 Å; chains: 1; bounding box: 38×33×36 Å

Organism: NCBI:txid1317129

Secondary structure (DSSP, 8-state):
------GGGTTTEEEE--SS---S-TTSSEEEEEEEEETTT--SS---EEEEEETTEEEEEE-GGG--EEPTTT--EE--TTTHHHHHBTTTB--PPPPGGG--

Foldseek 3Di:
DAWDPDPVVVVQKDWAFDPDAPPPDPPDQKGFGIFIDGPVDDPPPLGQWTWIDRPPDTTTDGQLQSAWDQQPPPRDTHRCNPCGPVNCDPPVDPGDDDDVVPPD

InterPro domains:
  IPR038557 RIG-I-like receptor, C-terminal domain superfamily [G3DSA:2.170.150.30] (1-102)

Sequence (104 aa):
MYYSTDPSIWDKISVEIPKKIKIGNLNSVGFPVANIGCKSCWNGTNVIGKIYRLSDCYLPYLRLNELRLKNSDTGELEDESKTGWDGVHMKKMYISKIQEIQMV

pLDDT: mean 85.06, std 11.71, range [42.59, 95.38]